Protein AF-A0A258ZIR4-F1 (afdb_monomer)

Mean predicted aligned error: 5.97 Å

Solvent-accessible surface area (backbone atoms only — not comparable to full-atom values): 5365 Å² total; per-residue (Å²): 136,85,87,76,73,74,68,61,61,55,55,48,55,51,52,39,41,76,21,24,39,35,63,42,60,49,68,62,52,53,51,55,33,70,72,40,96,56,31,68,63,47,46,47,46,40,63,73,49,10,75,81,77,65,33,47,57,29,49,66,74,82,56,58,42,61,70,51,44,52,48,50,39,56,76,71,67,53,58,69,69,52,54,52,51,44,55,50,44,29,65,74,52,106

Structure (mmCIF, N/CA/C/O backbone):
data_AF-A0A258ZIR4-F1
#
_entry.id   AF-A0A258ZIR4-F1
#
loop_
_atom_site.group_PDB
_atom_site.id
_atom_site.type_symbol
_atom_site.label_atom_id
_atom_site.label_alt_id
_atom_site.label_comp_id
_atom_site.label_asym_id
_atom_site.label_entity_id
_atom_site.label_seq_id
_atom_site.pdbx_PDB_ins_code
_atom_site.Cartn_x
_atom_site.Cartn_y
_atom_site.Cartn_z
_atom_site.occupancy
_atom_site.B_iso_or_equiv
_atom_site.auth_seq_id
_atom_site.auth_comp_id
_atom_site.auth_asym_id
_atom_site.auth_atom_id
_atom_site.pdbx_PDB_model_num
ATOM 1 N N . MET A 1 1 ? -27.196 4.507 10.763 1.00 46.25 1 MET A N 1
ATOM 2 C CA . MET A 1 1 ? -26.547 3.251 10.325 1.00 46.25 1 MET A CA 1
ATOM 3 C C . MET A 1 1 ? -25.501 3.658 9.294 1.00 46.25 1 MET A C 1
ATOM 5 O O . MET A 1 1 ? -25.868 4.099 8.225 1.00 46.25 1 MET A O 1
ATOM 9 N N . GLY A 1 2 ? -24.237 3.841 9.660 1.00 40.38 2 GLY A N 1
ATOM 10 C CA . GLY A 1 2 ? -23.310 2.733 9.888 1.00 40.38 2 GLY A CA 1
ATOM 11 C C . GLY A 1 2 ? -22.485 2.361 8.641 1.00 40.38 2 GLY A C 1
ATOM 12 O O . GLY A 1 2 ? -21.743 1.392 8.710 1.00 40.38 2 GLY A O 1
ATOM 13 N N . SER A 1 3 ? -22.583 3.097 7.524 1.00 40.47 3 SER A N 1
ATOM 14 C CA . SER A 1 3 ? -21.673 2.938 6.375 1.00 40.47 3 SER A CA 1
ATOM 15 C C . SER A 1 3 ? -20.324 3.594 6.663 1.00 40.47 3 SER A C 1
ATOM 17 O O . SER A 1 3 ? -19.999 4.645 6.126 1.00 40.47 3 SER A O 1
ATOM 19 N N . LEU A 1 4 ? -19.545 3.009 7.568 1.00 44.56 4 LEU A N 1
ATOM 20 C CA . LEU A 1 4 ? -18.133 3.342 7.687 1.00 44.56 4 LEU A CA 1
ATOM 21 C C . LEU A 1 4 ? -17.351 2.366 6.795 1.00 44.56 4 LEU A C 1
ATOM 23 O O . LEU A 1 4 ? -17.371 1.157 7.010 1.00 44.56 4 LEU A O 1
ATOM 27 N N . SER A 1 5 ? -16.652 2.929 5.806 1.00 48.19 5 SER A N 1
ATOM 28 C CA . SER A 1 5 ? -15.337 2.449 5.346 1.00 48.19 5 SER A CA 1
ATOM 29 C C . SER A 1 5 ? -15.221 1.507 4.137 1.00 48.19 5 SER A C 1
ATOM 31 O O . SER A 1 5 ? -14.111 1.040 3.888 1.00 48.19 5 SER A O 1
ATOM 33 N N . LYS A 1 6 ? -16.259 1.281 3.317 1.00 49.91 6 LYS A N 1
ATOM 34 C CA . LYS A 1 6 ? -16.064 0.602 2.009 1.00 49.91 6 LYS A CA 1
ATOM 35 C C . LYS A 1 6 ? -15.498 1.508 0.911 1.00 49.91 6 LYS A C 1
ATOM 37 O O . LYS A 1 6 ? -14.852 1.000 0.006 1.00 49.91 6 LYS A O 1
ATOM 42 N N . GLU A 1 7 ? -15.689 2.819 1.017 1.00 54.06 7 GLU A N 1
ATOM 43 C CA . GLU A 1 7 ? -15.242 3.774 -0.008 1.00 54.06 7 GLU A CA 1
ATOM 44 C C . GLU A 1 7 ? -13.707 3.941 -0.024 1.00 54.06 7 GLU A C 1
ATOM 46 O O . GLU A 1 7 ? -13.110 4.049 -1.083 1.00 54.06 7 GLU A O 1
ATOM 51 N N . SER A 1 8 ? -13.006 3.798 1.107 1.00 76.50 8 SER A N 1
ATOM 52 C CA . SER A 1 8 ? -11.598 4.226 1.168 1.00 76.50 8 SER A CA 1
ATOM 53 C C . SER A 1 8 ? -10.542 3.251 0.618 1.00 76.50 8 SER A C 1
ATOM 55 O O . SER A 1 8 ? -9.497 3.711 0.173 1.00 76.50 8 SER A O 1
ATOM 57 N N . PHE A 1 9 ? -10.724 1.923 0.661 1.00 83.25 9 PHE A N 1
ATOM 58 C CA . PHE A 1 9 ? -9.662 1.018 0.173 1.00 83.25 9 PHE A CA 1
ATOM 59 C C . PHE A 1 9 ? -9.722 0.814 -1.344 1.00 83.25 9 PHE A C 1
ATOM 61 O O . PHE A 1 9 ? -8.679 0.638 -1.969 1.00 83.25 9 PHE A O 1
ATOM 68 N N . ASP A 1 10 ? -10.916 0.841 -1.944 1.00 85.31 10 ASP A N 1
ATOM 69 C CA . ASP A 1 10 ? -11.046 0.676 -3.391 1.00 85.31 10 ASP A CA 1
ATOM 70 C C . ASP A 1 10 ? -10.486 1.902 -4.120 1.00 85.31 10 ASP A C 1
ATOM 72 O O . ASP A 1 10 ? -9.618 1.748 -4.977 1.00 85.31 10 ASP A O 1
ATOM 76 N N . GLU A 1 11 ? -10.839 3.110 -3.661 1.00 86.50 11 GLU A N 1
ATOM 77 C CA . GLU A 1 11 ? -10.261 4.375 -4.140 1.00 86.50 11 GLU A CA 1
ATOM 78 C C . GLU A 1 11 ? -8.732 4.417 -3.995 1.00 86.50 11 GLU A C 1
ATOM 80 O O . GLU A 1 11 ? -8.024 4.926 -4.870 1.00 86.50 11 GLU A O 1
ATOM 85 N N . PHE A 1 12 ? -8.198 3.845 -2.912 1.00 88.12 12 PHE A N 1
ATOM 86 C CA . PHE A 1 12 ? -6.757 3.714 -2.715 1.00 88.12 12 PHE A CA 1
ATOM 87 C C . PHE A 1 12 ? -6.120 2.810 -3.781 1.00 88.12 12 PHE A C 1
ATOM 89 O O . PHE A 1 12 ? -5.147 3.209 -4.425 1.00 88.12 12 PHE A O 1
ATOM 96 N N . LEU A 1 13 ? -6.675 1.616 -4.021 1.00 89.12 13 LEU A N 1
ATOM 97 C CA . LEU A 1 13 ? -6.166 0.699 -5.049 1.00 89.12 13 LEU A CA 1
ATOM 98 C C . LEU A 1 13 ? -6.297 1.292 -6.459 1.00 89.12 13 LEU A C 1
ATOM 100 O O . LEU A 1 13 ? -5.399 1.125 -7.287 1.00 89.12 13 LEU A O 1
ATOM 104 N N . GLU A 1 14 ? -7.384 2.009 -6.742 1.00 89.25 14 GLU A N 1
ATOM 105 C CA . GLU A 1 14 ? -7.559 2.743 -7.996 1.00 89.25 14 GLU A CA 1
ATOM 106 C C . GLU A 1 14 ? -6.512 3.848 -8.161 1.00 89.25 14 GLU A C 1
ATOM 108 O O . GLU A 1 14 ? -5.894 3.956 -9.223 1.00 89.25 14 GLU A O 1
ATOM 113 N N . SER A 1 15 ? -6.229 4.608 -7.103 1.00 89.81 15 SER A N 1
ATOM 114 C CA . SER A 1 15 ? -5.195 5.650 -7.105 1.00 89.81 15 SER A CA 1
ATOM 115 C C . SER A 1 15 ? -3.797 5.078 -7.348 1.00 89.81 15 SER A C 1
ATOM 117 O O . SER A 1 15 ? -3.030 5.644 -8.133 1.00 89.81 15 SER A O 1
ATOM 119 N N . LEU A 1 16 ? -3.481 3.914 -6.764 1.00 89.88 16 LEU A N 1
ATOM 120 C CA . LEU A 1 16 ? -2.241 3.185 -7.052 1.00 89.88 16 LEU A CA 1
ATOM 121 C C . LEU A 1 16 ? -2.166 2.763 -8.524 1.00 89.88 16 LEU A C 1
ATOM 123 O O . LEU A 1 16 ? -1.143 2.988 -9.174 1.00 89.88 16 LEU A O 1
ATOM 127 N N . LYS A 1 17 ? -3.253 2.220 -9.083 1.00 90.00 17 LYS A N 1
ATOM 128 C CA . LYS A 1 17 ? -3.321 1.869 -10.511 1.00 90.00 17 LYS A CA 1
ATOM 129 C C . LYS A 1 17 ? -3.098 3.076 -11.410 1.00 90.00 17 LYS A C 1
ATOM 131 O O . LYS A 1 17 ? -2.317 3.002 -12.357 1.00 90.00 17 LYS A O 1
ATOM 136 N N . GLN A 1 18 ? -3.716 4.208 -11.082 1.00 89.38 18 GLN A N 1
ATOM 137 C CA . GLN A 1 18 ? -3.497 5.468 -11.789 1.00 89.38 18 GLN A CA 1
ATOM 138 C C . GLN A 1 18 ? -2.076 6.023 -11.624 1.00 89.38 18 GLN A C 1
ATOM 140 O O . GLN A 1 18 ? -1.647 6.842 -12.435 1.00 89.38 18 GLN A O 1
ATOM 145 N N . ALA A 1 19 ? -1.354 5.625 -10.577 1.00 89.62 19 ALA A N 1
ATOM 146 C CA . ALA A 1 19 ? 0.053 5.958 -10.388 1.00 89.62 19 ALA A CA 1
ATOM 147 C C . ALA A 1 19 ? 1.003 5.031 -11.172 1.00 89.62 19 ALA A C 1
ATOM 149 O O . ALA A 1 19 ? 2.217 5.198 -11.076 1.00 89.62 19 ALA A O 1
ATOM 150 N N . GLY A 1 20 ? 0.474 4.077 -11.945 1.00 89.12 20 GLY A N 1
ATOM 151 C CA . GLY A 1 20 ? 1.268 3.122 -12.719 1.00 89.12 20 GLY A CA 1
ATOM 152 C C . GLY A 1 20 ? 1.591 1.831 -11.965 1.00 89.12 20 GLY A C 1
ATOM 153 O O . GLY A 1 20 ? 2.466 1.085 -12.396 1.00 89.12 20 GLY A O 1
ATOM 154 N N . ILE A 1 21 ? 0.902 1.548 -10.854 1.00 89.88 21 ILE A N 1
ATOM 155 C CA . ILE A 1 21 ? 1.059 0.288 -10.121 1.00 89.88 21 ILE A CA 1
ATOM 156 C C . ILE A 1 21 ? 0.130 -0.784 -10.691 1.00 89.88 21 ILE A C 1
ATOM 158 O O . ILE A 1 21 ? -1.069 -0.583 -10.870 1.00 89.88 21 ILE A O 1
ATOM 162 N N . GLU A 1 22 ? 0.683 -1.958 -10.944 1.00 89.44 22 GLU A N 1
ATOM 163 C CA . GLU A 1 22 ? -0.057 -3.174 -11.232 1.00 89.44 22 GLU A CA 1
ATOM 164 C C . GLU A 1 22 ? -0.155 -4.038 -9.970 1.00 89.44 22 GLU A C 1
ATOM 166 O O . GLU A 1 22 ? 0.842 -4.302 -9.295 1.00 89.44 22 GLU A O 1
ATOM 171 N N . ILE A 1 23 ? -1.374 -4.470 -9.643 1.00 89.56 23 ILE A N 1
ATOM 172 C CA . ILE A 1 23 ? -1.660 -5.302 -8.474 1.00 89.56 23 ILE A CA 1
ATOM 173 C C . ILE A 1 23 ? -1.861 -6.739 -8.954 1.00 89.56 23 ILE A C 1
ATOM 175 O O . ILE A 1 23 ? -2.871 -7.070 -9.577 1.00 89.56 23 ILE A O 1
ATOM 179 N N . VAL A 1 24 ? -0.905 -7.610 -8.645 1.00 88.06 24 VAL A N 1
ATOM 180 C CA . VAL A 1 24 ? -1.004 -9.040 -8.944 1.00 88.06 24 VAL A CA 1
ATOM 181 C C . VAL A 1 24 ? -1.984 -9.677 -7.963 1.00 88.06 24 VAL A C 1
ATOM 183 O O . VAL A 1 24 ? -1.852 -9.495 -6.753 1.00 88.06 24 VAL A O 1
ATOM 186 N N . LYS A 1 25 ? -2.951 -10.440 -8.491 1.00 88.75 25 LYS A N 1
ATOM 187 C CA . LYS A 1 25 ? -4.060 -11.030 -7.719 1.00 88.75 25 LYS A CA 1
ATOM 188 C C . LYS A 1 25 ? -4.878 -9.979 -6.954 1.00 88.75 25 LYS A C 1
ATOM 190 O O . LYS A 1 25 ? -5.183 -10.143 -5.775 1.00 88.75 25 LYS A O 1
ATOM 195 N N . GLU A 1 26 ? -5.271 -8.909 -7.647 1.00 88.50 26 GLU A N 1
ATOM 196 C CA . GLU A 1 26 ? -6.097 -7.833 -7.080 1.00 88.50 26 GLU A CA 1
ATOM 197 C C . GLU A 1 26 ? -7.367 -8.348 -6.377 1.00 88.50 26 GLU A C 1
ATOM 199 O O . GLU A 1 26 ? -7.732 -7.809 -5.337 1.00 88.50 26 GLU A O 1
ATOM 204 N N . GLY A 1 27 ? -7.998 -9.413 -6.890 1.00 87.50 27 GLY A N 1
ATOM 205 C CA . GLY A 1 27 ? -9.146 -10.057 -6.239 1.00 87.50 27 GLY A CA 1
ATOM 206 C C . GLY A 1 27 ? -8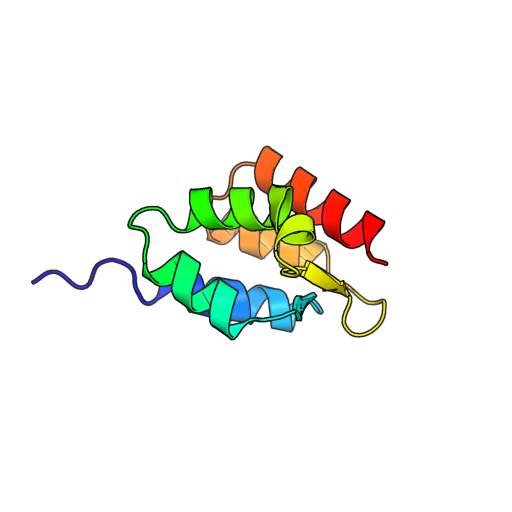.843 -10.468 -4.796 1.00 87.50 27 GLY A C 1
ATOM 207 O O . GLY A 1 27 ? -9.502 -9.986 -3.880 1.00 87.50 27 GLY A O 1
ATOM 208 N N 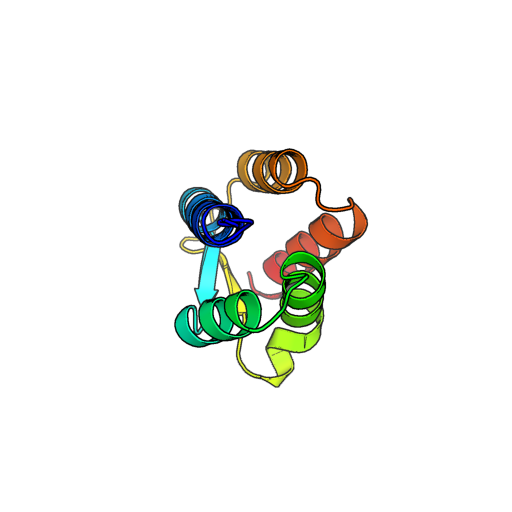. GLU A 1 28 ? -7.766 -11.231 -4.578 1.00 88.38 28 GLU A N 1
ATOM 209 C CA . GLU A 1 28 ? -7.357 -11.648 -3.228 1.00 88.38 28 GLU A CA 1
ATOM 210 C C . GLU A 1 28 ? -6.973 -10.455 -2.344 1.00 88.38 28 GLU A C 1
ATOM 212 O O . GLU A 1 28 ? -7.245 -10.464 -1.143 1.00 88.38 28 GLU A O 1
ATOM 217 N N . VAL A 1 29 ? -6.346 -9.417 -2.912 1.00 88.31 29 VAL A N 1
ATOM 218 C CA . VAL A 1 29 ? -6.029 -8.185 -2.170 1.00 88.31 29 VAL A CA 1
ATOM 219 C C . VAL A 1 29 ? -7.309 -7.534 -1.671 1.00 88.31 29 VAL A C 1
ATOM 221 O O . VAL A 1 29 ? -7.433 -7.264 -0.480 1.00 88.31 29 VAL A O 1
ATOM 224 N N . ARG A 1 30 ? -8.269 -7.306 -2.567 1.00 88.19 30 ARG A N 1
ATOM 225 C CA . ARG A 1 30 ? -9.550 -6.675 -2.244 1.00 88.19 30 ARG A CA 1
ATOM 226 C C . ARG A 1 30 ? -10.326 -7.489 -1.218 1.00 88.19 30 ARG A C 1
ATOM 228 O O . ARG A 1 30 ? -10.829 -6.908 -0.264 1.00 88.19 30 ARG A O 1
ATOM 235 N N . GLU A 1 31 ? -10.361 -8.810 -1.362 1.00 87.88 31 GLU A N 1
ATOM 236 C CA . GLU A 1 31 ? -11.004 -9.706 -0.397 1.00 87.88 31 GLU A CA 1
ATOM 237 C C . GLU A 1 31 ? -10.364 -9.590 0.990 1.00 87.88 31 GLU A C 1
ATOM 239 O O . GLU A 1 31 ? -11.063 -9.349 1.971 1.00 87.88 31 GLU A O 1
ATOM 244 N N . ARG A 1 32 ? -9.031 -9.656 1.083 1.00 84.56 32 ARG A N 1
ATOM 245 C CA . ARG A 1 32 ? -8.308 -9.555 2.363 1.00 84.56 32 ARG A CA 1
ATOM 246 C C . ARG A 1 32 ? -8.447 -8.183 3.013 1.00 84.56 32 ARG A C 1
ATOM 248 O O . ARG A 1 32 ? -8.523 -8.097 4.235 1.00 84.56 32 ARG A O 1
ATOM 255 N N . LEU A 1 33 ? -8.475 -7.116 2.216 1.00 86.62 33 LEU A N 1
ATOM 256 C CA . LEU A 1 33 ? -8.695 -5.755 2.708 1.00 86.62 33 LEU A CA 1
ATOM 257 C C . LEU A 1 33 ? -10.139 -5.543 3.174 1.00 86.62 33 LEU A C 1
ATOM 259 O O . LEU A 1 33 ? -10.343 -4.879 4.187 1.00 86.62 33 LEU A O 1
ATOM 263 N N . ALA A 1 34 ? -11.120 -6.122 2.478 1.00 85.31 34 ALA A N 1
ATOM 264 C CA . ALA A 1 34 ? -12.533 -6.051 2.843 1.00 85.31 34 ALA A CA 1
ATOM 265 C C . ALA A 1 34 ? -12.891 -6.927 4.058 1.00 85.31 34 ALA A C 1
ATOM 267 O O . ALA A 1 34 ? -13.853 -6.625 4.764 1.00 85.31 34 ALA A O 1
ATOM 268 N N . GLU A 1 35 ? -12.134 -7.999 4.304 1.00 83.56 35 GLU A N 1
ATOM 269 C CA . GLU A 1 35 ? -12.342 -8.929 5.420 1.00 83.56 35 GLU A CA 1
ATOM 270 C C . GLU A 1 35 ? -11.939 -8.329 6.781 1.00 83.56 35 GLU A C 1
ATOM 272 O O . GLU A 1 35 ? -12.492 -8.702 7.817 1.00 83.56 35 GLU A O 1
ATOM 277 N N . VAL A 1 36 ? -11.008 -7.366 6.806 1.00 82.44 36 VAL A N 1
ATOM 278 C CA . VAL A 1 36 ? -10.498 -6.774 8.051 1.00 82.44 36 VAL A CA 1
ATOM 279 C C . VAL A 1 36 ? -11.076 -5.384 8.341 1.00 82.44 36 VAL A C 1
ATOM 281 O O . VAL A 1 36 ? -11.225 -4.544 7.460 1.00 82.44 36 VAL A O 1
ATOM 284 N N . GLN A 1 37 ? -11.297 -5.068 9.623 1.00 76.00 37 GLN A N 1
ATOM 285 C CA . GLN A 1 37 ? -11.665 -3.701 10.040 1.00 76.00 37 GLN A CA 1
ATOM 286 C C . GLN A 1 37 ? -10.541 -2.678 9.793 1.00 76.00 37 GLN A C 1
ATOM 288 O O . GLN A 1 37 ? -10.804 -1.498 9.570 1.00 76.00 37 GLN A O 1
ATOM 293 N N . ARG A 1 38 ? -9.274 -3.111 9.846 1.00 83.38 38 ARG A N 1
ATOM 294 C CA . ARG A 1 38 ? -8.092 -2.257 9.649 1.00 83.38 38 ARG A CA 1
ATOM 295 C C . ARG A 1 38 ? -7.358 -2.662 8.378 1.00 83.38 38 ARG A C 1
ATOM 297 O O . ARG A 1 38 ? -6.276 -3.241 8.421 1.00 83.38 38 ARG A O 1
ATOM 304 N N . TRP A 1 39 ? -7.950 -2.328 7.237 1.00 86.88 39 TRP A N 1
ATOM 305 C CA . TRP A 1 39 ? -7.387 -2.638 5.921 1.00 86.88 39 TRP A CA 1
ATOM 306 C C . TRP A 1 39 ? -5.979 -2.056 5.714 1.00 86.88 39 TRP A C 1
ATOM 308 O O . TRP A 1 39 ? -5.171 -2.666 5.031 1.00 86.88 39 TRP A O 1
ATOM 318 N N . ARG A 1 40 ? -5.631 -0.935 6.360 1.00 85.12 40 ARG A N 1
ATOM 319 C CA . ARG A 1 40 ? -4.283 -0.336 6.294 1.00 85.12 40 ARG A CA 1
ATOM 320 C C . ARG A 1 40 ? -3.191 -1.256 6.856 1.00 85.12 40 ARG A C 1
ATOM 322 O O . ARG A 1 40 ? -2.160 -1.439 6.217 1.00 85.12 40 ARG A O 1
ATOM 329 N N . ASP A 1 41 ? -3.438 -1.884 8.005 1.00 84.25 41 ASP A N 1
ATOM 330 C CA . ASP A 1 41 ? -2.507 -2.853 8.602 1.00 84.25 41 ASP A CA 1
ATOM 331 C C . ASP A 1 41 ? -2.414 -4.136 7.758 1.00 84.25 41 ASP A C 1
ATOM 333 O O . ASP A 1 41 ? -1.322 -4.676 7.542 1.00 84.25 41 ASP A O 1
ATOM 337 N N . ALA A 1 42 ? -3.549 -4.608 7.225 1.00 87.19 42 ALA A N 1
ATOM 338 C CA . ALA A 1 42 ? -3.567 -5.749 6.312 1.00 87.19 42 ALA A CA 1
ATOM 339 C C . ALA A 1 42 ? -2.817 -5.445 5.013 1.00 87.19 42 ALA A C 1
ATOM 341 O O . ALA A 1 42 ? -2.036 -6.277 4.563 1.00 87.19 42 ALA A O 1
ATOM 342 N N . PHE A 1 43 ? -2.971 -4.245 4.455 1.00 87.94 43 PHE A N 1
ATOM 343 C CA . PHE A 1 43 ? -2.230 -3.800 3.283 1.00 87.94 43 PHE A CA 1
ATOM 344 C C . PHE A 1 43 ? -0.725 -3.832 3.541 1.00 87.94 43 PHE A C 1
ATOM 346 O O . PHE A 1 43 ? -0.003 -4.488 2.799 1.00 87.94 43 PHE A O 1
ATOM 353 N N . THR A 1 44 ? -0.240 -3.215 4.622 1.00 86.75 44 THR A N 1
ATOM 354 C CA . THR A 1 44 ? 1.191 -3.241 4.969 1.00 86.75 44 THR A CA 1
ATOM 355 C C . THR A 1 44 ? 1.705 -4.670 5.158 1.00 86.75 44 THR A C 1
ATOM 357 O O . THR A 1 44 ? 2.817 -5.003 4.735 1.00 86.75 44 THR A O 1
ATOM 360 N N . THR A 1 45 ? 0.881 -5.544 5.737 1.00 87.25 45 THR A N 1
ATOM 361 C CA . THR A 1 45 ? 1.185 -6.973 5.860 1.00 87.25 45 THR A CA 1
ATOM 362 C C . THR A 1 45 ? 1.266 -7.655 4.496 1.00 87.25 45 THR A C 1
ATOM 364 O O . THR A 1 45 ? 2.198 -8.418 4.272 1.00 87.25 45 THR A O 1
ATOM 367 N N . ILE A 1 46 ? 0.352 -7.368 3.567 1.00 88.12 46 ILE A N 1
ATOM 368 C CA . ILE A 1 46 ? 0.377 -7.887 2.193 1.00 88.12 46 ILE A CA 1
ATOM 369 C C . ILE A 1 46 ? 1.584 -7.340 1.433 1.00 88.12 46 ILE A C 1
ATOM 371 O O . ILE A 1 46 ? 2.235 -8.081 0.721 1.00 88.12 46 ILE A O 1
ATOM 375 N N . VAL A 1 47 ? 1.955 -6.078 1.595 1.00 86.56 47 VAL A N 1
ATOM 376 C CA . VAL A 1 47 ? 3.168 -5.537 0.968 1.00 86.56 47 VAL A CA 1
ATOM 377 C C . VAL A 1 47 ? 4.414 -6.264 1.482 1.00 86.56 47 VAL A C 1
ATOM 379 O O . VAL A 1 47 ? 5.308 -6.585 0.707 1.00 86.56 47 VAL A O 1
ATOM 382 N N . SER A 1 48 ? 4.449 -6.583 2.778 1.00 83.75 48 SER A N 1
ATOM 383 C CA . SER A 1 48 ? 5.616 -7.199 3.421 1.00 83.75 48 SER A CA 1
ATOM 384 C C . SER A 1 48 ? 5.690 -8.723 3.230 1.00 83.75 48 SER A C 1
ATOM 386 O O . SER A 1 48 ? 6.775 -9.278 3.090 1.00 83.75 48 SER A O 1
ATOM 388 N N . ASN A 1 49 ? 4.545 -9.414 3.238 1.00 82.56 49 ASN A N 1
ATOM 389 C CA . ASN A 1 49 ? 4.429 -10.878 3.167 1.00 82.56 49 ASN A CA 1
ATOM 390 C C . ASN A 1 49 ? 3.802 -11.381 1.859 1.00 82.56 49 ASN A C 1
ATOM 392 O O . ASN A 1 49 ? 3.740 -12.590 1.642 1.00 82.56 49 ASN A O 1
ATOM 396 N N . GLY A 1 50 ? 3.335 -10.491 0.989 1.00 74.38 50 GLY A N 1
ATOM 397 C CA . GLY A 1 50 ? 2.590 -10.811 -0.229 1.00 74.38 50 GLY A CA 1
ATOM 398 C C . GLY A 1 50 ? 3.363 -11.713 -1.170 1.00 74.38 50 GLY A C 1
ATOM 399 O O . GLY A 1 50 ? 2.789 -12.653 -1.716 1.00 74.38 50 GLY A O 1
ATOM 400 N N . SER A 1 51 ? 4.686 -11.541 -1.243 1.00 73.25 51 SER A N 1
ATOM 401 C CA . SER A 1 51 ? 5.573 -12.420 -2.008 1.00 73.25 51 SER A CA 1
ATOM 402 C C . SER A 1 51 ? 5.441 -13.897 -1.621 1.00 73.25 51 SER A C 1
ATOM 404 O O . SER A 1 51 ? 5.621 -14.760 -2.472 1.00 73.25 51 SER A O 1
ATOM 406 N N . ARG A 1 52 ? 5.082 -14.216 -0.366 1.00 75.94 52 ARG A N 1
ATOM 407 C CA . ARG A 1 52 ? 4.876 -15.605 0.087 1.00 75.94 52 ARG A CA 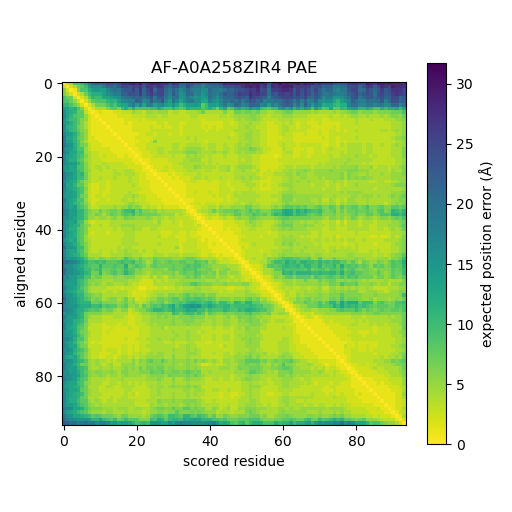1
ATOM 408 C C . ARG A 1 52 ? 3.553 -16.207 -0.386 1.00 75.94 52 ARG A C 1
ATOM 410 O O . ARG A 1 52 ? 3.457 -17.421 -0.500 1.00 75.94 52 ARG A O 1
ATOM 417 N N . ILE A 1 53 ? 2.548 -15.372 -0.642 1.00 76.06 53 ILE A N 1
ATOM 418 C CA . ILE A 1 53 ? 1.195 -15.779 -1.065 1.00 76.06 53 ILE A CA 1
ATOM 419 C C . ILE A 1 53 ? 0.914 -15.452 -2.546 1.00 76.06 53 ILE A C 1
ATOM 421 O O . ILE A 1 53 ? -0.184 -15.678 -3.057 1.00 76.06 53 ILE A O 1
ATOM 425 N N . GLY A 1 54 ? 1.930 -14.955 -3.261 1.00 80.50 54 GLY A N 1
ATOM 426 C CA . GLY A 1 54 ? 1.862 -14.593 -4.677 1.00 80.50 54 GLY A CA 1
ATOM 427 C C . GLY A 1 54 ? 1.180 -13.251 -4.958 1.00 80.50 54 GLY A C 1
ATOM 428 O O . GLY A 1 54 ? 0.868 -12.971 -6.111 1.00 80.50 54 GLY A O 1
ATOM 429 N N . ILE A 1 55 ? 0.942 -12.434 -3.931 1.00 87.31 55 ILE A N 1
ATOM 430 C CA . ILE A 1 55 ? 0.390 -11.085 -4.067 1.00 87.31 55 ILE A CA 1
ATOM 431 C C . ILE A 1 55 ? 1.547 -10.093 -4.154 1.00 87.31 55 ILE A C 1
ATOM 433 O O . ILE A 1 55 ? 2.357 -9.993 -3.237 1.00 87.31 55 ILE A O 1
ATOM 437 N N . LEU A 1 56 ? 1.635 -9.355 -5.256 1.00 83.19 56 LEU A N 1
ATOM 438 C CA . LEU A 1 56 ? 2.757 -8.462 -5.538 1.00 83.19 56 LEU A CA 1
ATOM 439 C C . LEU A 1 56 ? 2.258 -7.151 -6.138 1.00 83.19 56 LEU A C 1
ATOM 441 O O . LEU A 1 56 ? 1.284 -7.133 -6.888 1.00 83.19 56 LEU A O 1
ATOM 445 N N . PHE A 1 57 ? 2.974 -6.070 -5.846 1.00 87.62 57 PHE A N 1
ATOM 446 C CA . PHE A 1 57 ? 2.768 -4.765 -6.466 1.00 87.62 57 PHE A CA 1
ATOM 447 C C . PHE A 1 57 ? 3.935 -4.495 -7.406 1.00 87.62 57 PHE A C 1
ATOM 449 O O . PHE A 1 57 ? 5.088 -4.472 -6.973 1.00 87.62 57 PHE A O 1
ATOM 456 N N . LYS A 1 58 ? 3.634 -4.332 -8.691 1.00 86.25 58 LYS A N 1
ATOM 457 C CA . LYS A 1 58 ? 4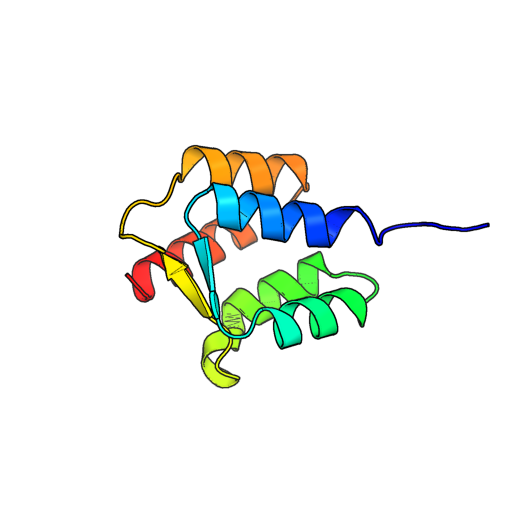.623 -4.161 -9.757 1.00 86.25 58 LYS A CA 1
ATOM 458 C C . LYS A 1 58 ? 4.430 -2.830 -10.463 1.00 86.25 58 LYS A C 1
ATOM 460 O O . LYS A 1 58 ? 3.371 -2.219 -10.37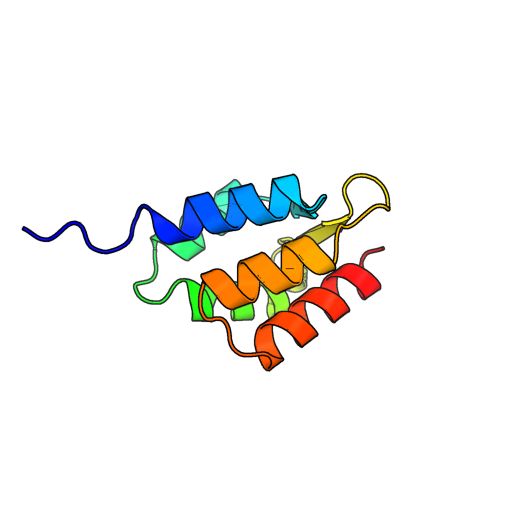5 1.00 86.25 58 LYS A O 1
ATOM 465 N N . SER A 1 59 ? 5.461 -2.380 -11.165 1.00 86.69 59 SER A N 1
ATOM 466 C CA . SER A 1 59 ? 5.316 -1.279 -12.113 1.00 86.69 59 SER A CA 1
ATOM 467 C C . SER A 1 59 ? 4.643 -1.795 -13.382 1.00 86.69 59 SER A C 1
ATOM 469 O O . SER A 1 59 ? 5.087 -2.802 -13.926 1.00 86.69 59 SER A O 1
ATOM 471 N N . ARG A 1 60 ? 3.589 -1.124 -13.857 1.00 82.06 60 ARG A N 1
ATOM 472 C CA . ARG A 1 60 ? 2.870 -1.523 -15.078 1.00 82.06 60 ARG A CA 1
ATOM 473 C C . ARG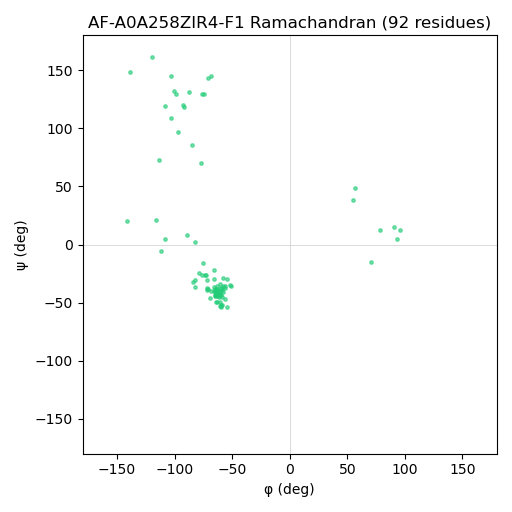 A 1 60 ? 3.747 -1.422 -16.332 1.00 82.06 60 ARG A C 1
ATOM 475 O O . ARG A 1 60 ? 3.660 -2.276 -17.199 1.00 82.06 60 ARG A O 1
ATOM 482 N N . ASP A 1 61 ? 4.581 -0.387 -16.413 1.00 77.69 61 ASP A N 1
ATOM 483 C CA . ASP A 1 61 ? 5.322 -0.029 -17.638 1.00 77.69 61 ASP A CA 1
ATOM 484 C C . ASP A 1 61 ? 6.760 0.443 -17.336 1.00 77.69 61 ASP A C 1
ATOM 486 O O . ASP A 1 61 ? 7.361 1.226 -18.066 1.00 77.69 61 ASP A O 1
ATOM 490 N N . GLY A 1 62 ? 7.296 0.098 -16.161 1.00 73.88 62 GLY A N 1
ATOM 491 C CA . GLY A 1 62 ? 8.535 0.695 -15.640 1.00 73.88 62 GLY A CA 1
ATOM 492 C C . GLY A 1 62 ? 8.379 2.163 -15.199 1.00 73.88 62 GLY A C 1
ATOM 493 O O . GLY A 1 62 ? 9.198 2.664 -14.432 1.00 73.88 62 GLY A O 1
ATOM 494 N N . ASN A 1 63 ? 7.290 2.832 -15.588 1.00 77.81 63 ASN A N 1
ATOM 495 C CA . ASN A 1 63 ? 6.961 4.199 -15.205 1.00 77.81 63 ASN A CA 1
ATOM 496 C C . ASN A 1 63 ? 5.974 4.222 -14.025 1.00 77.81 63 ASN A C 1
ATOM 498 O O . ASN A 1 63 ? 4.763 4.095 -14.203 1.00 77.81 63 ASN A O 1
ATOM 502 N N . ILE A 1 64 ? 6.508 4.377 -12.811 1.00 86.31 64 ILE A N 1
ATOM 503 C CA . ILE A 1 64 ? 5.706 4.645 -11.612 1.00 86.31 64 ILE A CA 1
ATOM 504 C C . ILE A 1 64 ? 5.757 6.130 -11.267 1.00 86.31 64 ILE A C 1
ATOM 506 O O . ILE A 1 64 ? 6.828 6.733 -11.166 1.00 86.31 64 ILE A O 1
ATOM 510 N N . ASN A 1 65 ? 4.597 6.720 -11.005 1.00 88.75 65 ASN A N 1
ATOM 511 C CA . ASN A 1 65 ? 4.511 8.088 -10.524 1.00 88.75 65 ASN A CA 1
ATOM 512 C C . ASN A 1 65 ? 4.665 8.112 -8.999 1.00 88.75 65 ASN A C 1
ATOM 514 O O . ASN A 1 65 ? 3.681 8.110 -8.258 1.00 88.75 65 ASN A O 1
ATOM 518 N N . GLN A 1 66 ? 5.917 8.146 -8.532 1.00 85.31 66 GLN A N 1
ATOM 519 C CA . GLN A 1 66 ? 6.239 8.177 -7.099 1.00 85.31 66 GLN A CA 1
ATOM 520 C C . GLN A 1 66 ? 5.575 9.346 -6.365 1.00 85.31 66 GLN A C 1
ATOM 522 O O . GLN A 1 66 ? 5.120 9.165 -5.242 1.00 85.31 66 GLN A O 1
ATOM 527 N N . ALA A 1 67 ? 5.442 10.514 -7.002 1.00 88.62 67 ALA A N 1
ATOM 528 C CA . ALA A 1 67 ? 4.757 11.655 -6.400 1.00 88.62 67 ALA A CA 1
ATOM 529 C C . ALA A 1 67 ? 3.266 11.367 -6.167 1.00 88.62 67 ALA A C 1
ATOM 531 O O . ALA A 1 67 ? 2.715 11.740 -5.132 1.00 88.62 67 ALA A O 1
ATOM 532 N N . LYS A 1 68 ? 2.613 10.663 -7.101 1.00 89.12 68 LYS A N 1
ATOM 533 C CA . LYS A 1 68 ? 1.212 10.255 -6.950 1.00 89.12 68 LYS A CA 1
ATOM 534 C C . LYS A 1 68 ? 1.048 9.153 -5.904 1.00 89.12 68 LYS A C 1
ATOM 536 O O . LYS A 1 68 ? 0.095 9.216 -5.135 1.00 89.12 68 LYS A O 1
ATOM 541 N N . ILE A 1 69 ? 1.984 8.205 -5.820 1.00 88.69 69 ILE A N 1
ATOM 542 C CA . ILE A 1 69 ? 2.016 7.198 -4.745 1.00 88.69 69 ILE A CA 1
ATOM 543 C C . ILE A 1 69 ? 2.138 7.898 -3.391 1.00 88.69 69 ILE A C 1
ATOM 545 O O . ILE A 1 69 ? 1.274 7.706 -2.546 1.00 88.69 69 ILE A O 1
ATOM 549 N N . HIS A 1 70 ? 3.137 8.763 -3.218 1.00 89.00 70 HIS A N 1
ATOM 550 C CA . HIS A 1 70 ? 3.350 9.508 -1.977 1.00 89.00 70 HIS A CA 1
ATOM 551 C C . HIS A 1 70 ? 2.111 10.317 -1.575 1.00 89.00 70 HIS A C 1
ATOM 553 O O . HIS A 1 70 ? 1.624 10.226 -0.451 1.00 89.00 70 HIS A O 1
ATOM 559 N N . ARG A 1 71 ? 1.522 11.044 -2.533 1.00 89.50 71 ARG A N 1
ATOM 560 C CA . ARG A 1 71 ? 0.279 11.784 -2.308 1.00 89.50 71 ARG A CA 1
ATOM 561 C C . ARG A 1 71 ? -0.866 10.871 -1.876 1.00 89.50 71 ARG A C 1
ATOM 563 O O . ARG A 1 71 ? -1.553 11.201 -0.921 1.00 89.50 71 ARG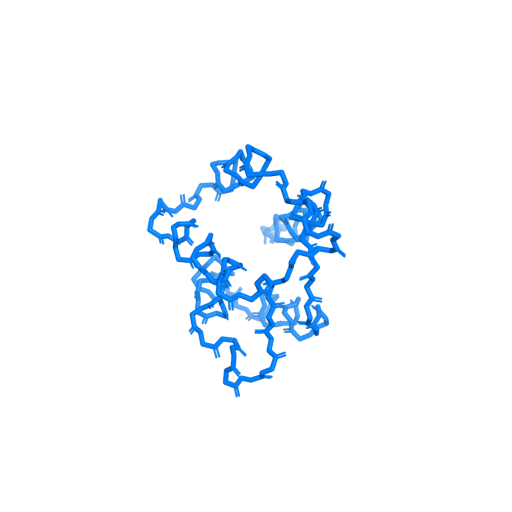 A O 1
ATOM 570 N N . THR A 1 72 ? -1.033 9.727 -2.535 1.00 89.44 72 THR A N 1
ATOM 571 C CA . THR A 1 72 ? -2.057 8.737 -2.179 1.00 89.44 72 THR A CA 1
ATOM 572 C C . THR A 1 72 ? -1.834 8.261 -0.739 1.00 89.44 72 THR A C 1
ATOM 574 O O . THR A 1 72 ? -2.725 8.353 0.095 1.00 89.44 72 THR A O 1
ATOM 577 N N . PHE A 1 73 ? -0.627 7.824 -0.382 1.00 88.56 73 PHE A N 1
ATOM 578 C CA . PHE A 1 73 ? -0.323 7.382 0.984 1.00 88.56 73 PHE A CA 1
ATOM 579 C C . PHE A 1 73 ? -0.590 8.482 2.026 1.00 88.56 73 PHE A C 1
ATOM 581 O O . PHE A 1 73 ? -1.181 8.190 3.069 1.00 88.56 73 PHE A O 1
ATOM 588 N N . ALA A 1 74 ? -0.247 9.737 1.725 1.00 87.38 74 ALA A N 1
ATOM 589 C CA . ALA A 1 74 ? -0.551 10.886 2.574 1.00 87.38 74 ALA A CA 1
ATOM 590 C C . ALA A 1 74 ? -2.065 11.157 2.700 1.00 87.38 74 ALA A C 1
ATOM 592 O O . ALA A 1 74 ? -2.556 11.354 3.813 1.00 87.38 74 ALA A O 1
ATOM 593 N N . GLU A 1 75 ? -2.820 11.110 1.596 1.00 86.75 75 GLU A N 1
ATOM 594 C CA . GLU A 1 75 ? -4.282 11.293 1.564 1.00 86.75 75 GLU A CA 1
ATOM 595 C C . GLU A 1 75 ? -5.003 10.223 2.402 1.00 86.75 75 GLU A C 1
ATOM 597 O O . GLU A 1 75 ? -5.944 10.530 3.133 1.00 86.75 75 GLU A O 1
ATOM 602 N N . PHE A 1 76 ? -4.502 8.985 2.391 1.00 84.75 76 PHE A N 1
ATOM 603 C CA . PHE A 1 76 ? -5.044 7.872 3.179 1.00 84.75 76 PHE A CA 1
ATOM 604 C C . PHE A 1 76 ? -4.425 7.736 4.587 1.00 84.75 76 PHE A C 1
ATOM 606 O O . PHE A 1 76 ? -4.718 6.776 5.317 1.00 84.75 76 PHE A O 1
ATOM 613 N N . GLN A 1 77 ? -3.614 8.719 5.002 1.00 82.88 77 GLN A N 1
ATOM 614 C CA . GLN A 1 77 ? -2.956 8.800 6.312 1.00 82.88 77 GLN A CA 1
ATOM 615 C C . GLN A 1 77 ? -2.121 7.555 6.651 1.00 82.88 77 GLN A C 1
ATOM 617 O O . GLN A 1 77 ? -2.114 7.081 7.792 1.00 82.88 77 GLN A O 1
ATOM 622 N N . PHE A 1 78 ? -1.442 6.981 5.659 1.00 84.12 78 PHE A N 1
ATOM 623 C CA . PHE A 1 78 ? -0.495 5.907 5.915 1.00 84.12 78 PHE A CA 1
ATOM 624 C C . PHE A 1 78 ? 0.756 6.449 6.618 1.00 84.12 78 PHE A C 1
ATOM 626 O O . PHE A 1 78 ? 1.226 7.541 6.303 1.00 84.12 78 PHE A O 1
ATOM 633 N N . PRO A 1 79 ? 1.344 5.679 7.547 1.00 84.25 79 PRO A N 1
ATOM 634 C CA . PRO A 1 79 ? 2.620 6.049 8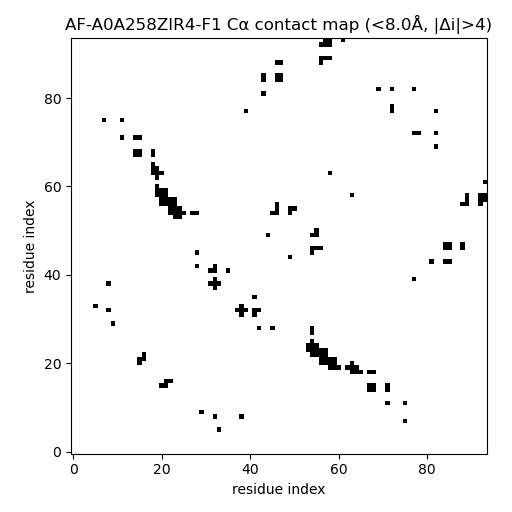.136 1.00 84.25 79 PRO A CA 1
ATOM 635 C C . PRO A 1 79 ? 3.738 5.939 7.092 1.00 84.25 79 PRO A C 1
ATOM 637 O O . PRO A 1 79 ? 3.764 4.987 6.307 1.00 84.25 79 PRO A O 1
ATOM 640 N N . GLU A 1 80 ? 4.721 6.841 7.163 1.00 83.69 80 GLU A N 1
ATOM 641 C CA . GLU A 1 80 ? 5.884 6.898 6.257 1.00 83.69 80 GLU A CA 1
ATOM 642 C C . GLU A 1 80 ? 6.614 5.551 6.147 1.00 83.69 80 GLU A C 1
ATOM 644 O O . GLU A 1 80 ? 7.062 5.148 5.076 1.00 83.69 80 GLU A O 1
ATOM 649 N N . LYS A 1 81 ? 6.661 4.784 7.244 1.00 85.75 81 LYS A N 1
ATOM 650 C CA . LYS A 1 81 ? 7.238 3.433 7.260 1.00 85.75 81 LYS A CA 1
ATOM 651 C C . LYS A 1 81 ? 6.549 2.482 6.272 1.00 85.75 81 LYS A C 1
ATOM 653 O O . LYS A 1 81 ? 7.227 1.670 5.650 1.00 85.75 81 LYS A O 1
ATOM 658 N N . SER A 1 82 ? 5.225 2.559 6.130 1.00 85.38 82 SER A N 1
ATOM 659 C CA . SER A 1 82 ? 4.479 1.701 5.196 1.00 85.38 82 SER A CA 1
ATOM 660 C C . SER A 1 82 ? 4.729 2.108 3.746 1.00 85.38 82 SER A C 1
ATOM 662 O O . SER A 1 82 ? 4.915 1.240 2.898 1.00 85.38 82 SER A O 1
ATOM 664 N N . GLU A 1 83 ? 4.805 3.411 3.471 1.00 87.94 83 GLU A N 1
ATOM 665 C CA . GLU A 1 83 ? 5.162 3.930 2.146 1.00 87.94 83 GLU A CA 1
ATOM 666 C C . GLU A 1 83 ? 6.588 3.531 1.744 1.00 87.94 83 GLU A C 1
ATOM 668 O O . GLU A 1 83 ? 6.823 3.086 0.618 1.00 87.94 83 GLU A O 1
ATOM 673 N N . ALA A 1 84 ? 7.543 3.633 2.671 1.00 87.69 84 ALA A N 1
ATOM 674 C CA . ALA A 1 84 ? 8.927 3.241 2.436 1.00 87.69 84 ALA A CA 1
ATOM 675 C C . ALA A 1 84 ? 9.048 1.737 2.137 1.00 87.69 84 ALA A C 1
ATOM 677 O O . ALA A 1 84 ? 9.734 1.352 1.188 1.00 87.69 84 ALA A O 1
ATOM 678 N N . LEU A 1 85 ? 8.341 0.889 2.898 1.00 86.94 85 LEU A N 1
ATOM 679 C CA . LEU A 1 85 ? 8.269 -0.556 2.645 1.00 86.94 85 LEU A CA 1
ATOM 680 C C . LEU A 1 85 ? 7.652 -0.863 1.276 1.00 86.94 85 LEU A C 1
ATOM 682 O O . LEU A 1 85 ? 8.170 -1.699 0.536 1.00 86.94 85 LEU A O 1
ATOM 686 N N . PHE A 1 86 ? 6.580 -0.162 0.912 1.00 88.31 86 PHE A N 1
ATOM 687 C CA . PHE A 1 86 ? 5.930 -0.312 -0.386 1.00 88.31 86 PHE A CA 1
ATOM 688 C C . PHE A 1 86 ? 6.850 0.085 -1.540 1.00 88.31 86 PHE A C 1
ATOM 690 O O . PHE A 1 86 ? 7.060 -0.694 -2.469 1.00 88.31 86 PHE A O 1
ATOM 697 N N . SER A 1 87 ? 7.480 1.253 -1.439 1.00 86.19 87 SER A N 1
ATOM 698 C CA . SER A 1 87 ? 8.432 1.753 -2.430 1.00 86.19 87 SER A CA 1
ATOM 699 C C . SER A 1 87 ? 9.636 0.822 -2.590 1.00 86.19 87 SER A C 1
ATOM 701 O O . SER A 1 87 ? 10.088 0.585 -3.709 1.00 86.19 87 SER A O 1
ATOM 703 N N . ALA A 1 88 ? 10.145 0.257 -1.490 1.00 86.38 88 ALA A N 1
ATOM 704 C CA . ALA A 1 88 ? 11.205 -0.747 -1.524 1.00 86.38 88 ALA A CA 1
ATOM 705 C C . ALA A 1 88 ? 10.747 -2.046 -2.206 1.00 86.38 88 ALA A C 1
ATOM 707 O O . ALA A 1 88 ? 11.486 -2.606 -3.013 1.00 86.38 88 ALA A O 1
ATOM 708 N N . THR A 1 89 ? 9.516 -2.490 -1.936 1.00 84.19 89 THR A N 1
ATOM 709 C CA . THR A 1 89 ? 8.934 -3.696 -2.545 1.00 84.19 89 THR A CA 1
ATOM 710 C C . THR A 1 89 ? 8.768 -3.533 -4.052 1.00 84.19 89 THR A C 1
ATOM 712 O O . THR A 1 89 ? 9.149 -4.433 -4.796 1.00 84.19 89 THR A O 1
ATOM 715 N N . ILE A 1 90 ? 8.281 -2.380 -4.521 1.00 84.56 90 ILE A N 1
ATOM 716 C CA . ILE A 1 90 ? 8.184 -2.108 -5.962 1.00 84.56 90 ILE A CA 1
ATOM 717 C C . ILE A 1 90 ? 9.575 -2.077 -6.589 1.00 84.56 90 ILE A C 1
ATOM 719 O O . ILE A 1 90 ? 9.778 -2.700 -7.624 1.00 84.56 90 ILE A O 1
ATOM 723 N N . LYS A 1 91 ? 10.554 -1.418 -5.951 1.00 81.94 91 LYS A N 1
ATOM 724 C CA . LYS A 1 91 ? 11.935 -1.383 -6.458 1.00 81.94 91 LYS A CA 1
ATOM 725 C C . LYS A 1 91 ? 12.573 -2.769 -6.557 1.00 81.94 91 LYS A C 1
ATOM 727 O O . LYS A 1 91 ? 13.371 -2.999 -7.454 1.00 81.94 91 LYS A O 1
ATOM 732 N N . ALA A 1 92 ? 12.229 -3.676 -5.646 1.00 78.94 92 ALA A N 1
ATOM 733 C CA . ALA A 1 92 ? 12.688 -5.062 -5.672 1.00 78.94 92 ALA A CA 1
ATOM 734 C C . ALA A 1 92 ? 11.981 -5.927 -6.735 1.00 78.94 92 ALA A C 1
ATOM 736 O O . ALA A 1 92 ? 12.467 -7.009 -7.045 1.00 78.94 92 ALA A O 1
ATOM 737 N N . ASN A 1 93 ? 10.844 -5.469 -7.271 1.00 70.81 93 ASN A N 1
ATOM 738 C CA . ASN A 1 93 ? 10.049 -6.150 -8.299 1.00 70.81 93 ASN A CA 1
ATOM 739 C C . ASN A 1 93 ? 9.994 -5.3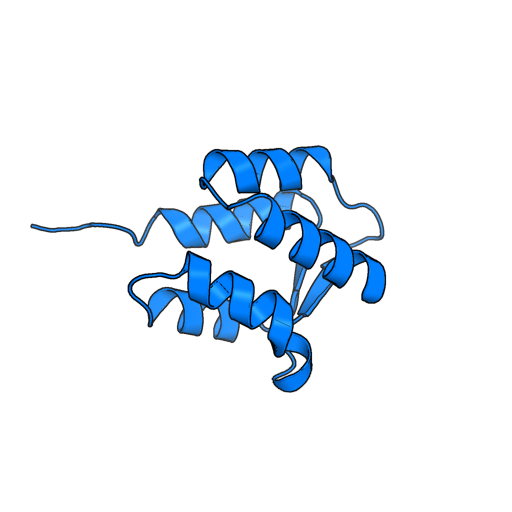51 -9.625 1.00 70.81 93 ASN A C 1
ATOM 741 O O . ASN A 1 93 ? 9.049 -5.540 -10.396 1.00 70.81 93 ASN A O 1
ATOM 745 N N . LEU A 1 94 ? 10.964 -4.446 -9.843 1.00 59.72 94 LEU A N 1
ATOM 746 C CA . LEU A 1 94 ? 11.186 -3.696 -11.090 1.00 59.72 94 LEU A CA 1
ATOM 747 C C . LEU A 1 94 ? 11.722 -4.597 -12.205 1.00 59.72 94 LEU A C 1
ATOM 749 O O . LEU A 1 94 ? 12.569 -5.468 -11.903 1.00 59.72 94 LEU A O 1
#

pLDDT: mean 82.09, std 11.37, range [40.38, 90.0]

Sequence (94 aa):
MGSLSKESFDEFLESLKQAGIEIVKEGEVRERLAEVQRWRDAFTTIVSNGSRIGILFKSRDGNINQAKIHRTFAEFQFPEKSEALFSATIKANL

Secondary structure (DSSP, 8-state):
----SSHHHHHHHHHHHHTTEEEETHHHHHHHHHHSS-HHHHHHHHHHHHHHHT-EEEESSS---HHHHHHHHHHTT--HHHHHHHHHHHHHT-

Foldseek 3Di:
DDPPDPPQVVVLVVLQVVQQKDWFPVVVLSVQLVVDPCSLVVLLVCLVCVVVVVIAIEGNPVRGNLVSLVVSCVVSVHDPVSSVSNVVRHVVRD

Radius of gyration: 12.58 Å; Cα contacts (8 Å, |Δi|>4): 97; chains: 1; bounding box: 39×28×28 Å